Protein AF-A0A645I689-F1 (afdb_monomer)

pLDDT: mean 85.75, std 12.77, range [49.84, 97.81]

Structure (mmCIF, N/CA/C/O backbone):
data_AF-A0A645I689-F1
#
_entry.id   AF-A0A645I689-F1
#
loop_
_atom_site.group_PDB
_atom_site.id
_atom_site.type_symbol
_atom_site.label_atom_id
_atom_site.label_alt_id
_atom_site.label_comp_id
_atom_site.label_asym_id
_atom_site.label_entity_id
_atom_site.label_seq_id
_atom_site.pdbx_PDB_ins_code
_atom_site.Cartn_x
_atom_site.Cartn_y
_atom_site.Cartn_z
_atom_site.occupancy
_atom_site.B_iso_or_equiv
_atom_site.auth_seq_id
_atom_site.auth_comp_id
_atom_site.auth_asym_id
_atom_site.auth_atom_id
_atom_site.pdbx_PDB_model_num
ATOM 1 N N . MET A 1 1 ? -36.957 37.721 12.133 1.00 62.12 1 MET A N 1
ATOM 2 C CA . MET A 1 1 ? -35.832 36.786 11.922 1.00 62.12 1 MET A CA 1
ATOM 3 C C . MET A 1 1 ? -36.444 35.525 11.327 1.00 62.12 1 MET A C 1
ATOM 5 O O . MET A 1 1 ? -37.185 34.869 12.041 1.00 62.12 1 MET A O 1
ATOM 9 N N . ASN A 1 2 ? -36.269 35.279 10.022 1.00 67.38 2 ASN A N 1
ATOM 10 C CA . ASN A 1 2 ? -37.021 34.246 9.276 1.00 67.38 2 ASN A CA 1
ATOM 11 C C . ASN A 1 2 ? -36.212 32.960 9.023 1.00 67.38 2 ASN A C 1
ATOM 13 O O . ASN A 1 2 ? -36.683 32.080 8.313 1.00 67.38 2 ASN A O 1
ATOM 17 N N . ASP A 1 3 ? -34.996 32.871 9.566 1.00 78.50 3 ASP A N 1
ATOM 18 C CA . ASP A 1 3 ? -34.122 31.706 9.434 1.00 78.50 3 ASP A CA 1
ATOM 19 C C . ASP A 1 3 ? -34.173 30.865 10.720 1.00 78.50 3 ASP A C 1
ATOM 21 O O . ASP A 1 3 ? -33.842 31.350 11.810 1.00 78.50 3 ASP A O 1
ATOM 25 N N . ASP A 1 4 ? -34.590 29.607 10.582 1.00 72.31 4 ASP A N 1
ATOM 26 C CA . ASP A 1 4 ? -34.750 28.656 11.685 1.00 72.31 4 ASP A CA 1
ATOM 27 C C . ASP A 1 4 ? -33.428 28.310 12.384 1.00 72.31 4 ASP A C 1
ATOM 29 O O . ASP A 1 4 ? -33.419 28.000 13.579 1.00 72.31 4 ASP A O 1
ATOM 33 N N . ILE A 1 5 ? -32.303 28.371 11.666 1.00 73.69 5 ILE A N 1
ATOM 34 C CA . ILE A 1 5 ? -30.972 28.098 12.215 1.00 73.69 5 ILE A CA 1
ATOM 35 C C . ILE A 1 5 ? -30.560 29.261 13.116 1.00 73.69 5 ILE A C 1
ATOM 37 O O . ILE A 1 5 ? -30.171 29.055 14.268 1.00 73.69 5 ILE A O 1
ATOM 41 N N . ILE A 1 6 ? -30.713 30.495 12.630 1.00 76.50 6 ILE A N 1
ATOM 42 C CA . ILE A 1 6 ? -30.317 31.699 13.374 1.00 76.50 6 ILE A CA 1
ATOM 43 C C . ILE A 1 6 ? -31.210 31.887 14.610 1.00 76.50 6 ILE A C 1
ATOM 45 O O . ILE A 1 6 ? -30.709 32.228 15.682 1.00 76.50 6 ILE A O 1
ATOM 49 N N . LYS A 1 7 ? -32.518 31.596 14.510 1.00 76.12 7 LYS A N 1
ATOM 50 C CA . LYS A 1 7 ? -33.450 31.671 15.650 1.00 76.12 7 LYS A CA 1
ATOM 51 C C . LYS A 1 7 ? -33.066 30.702 16.772 1.00 76.12 7 LYS A C 1
ATOM 53 O O . LYS A 1 7 ? -33.292 31.016 17.929 1.00 76.12 7 LYS A O 1
ATOM 58 N N . ARG A 1 8 ? -32.461 29.551 16.474 1.00 73.38 8 ARG A N 1
ATOM 59 C CA . ARG A 1 8 ? -32.085 28.544 17.487 1.00 73.38 8 ARG A CA 1
ATOM 60 C C . ARG A 1 8 ? -30.686 28.705 18.053 1.00 73.38 8 ARG A C 1
ATOM 62 O O . ARG A 1 8 ? -30.422 28.220 19.147 1.00 73.38 8 ARG A O 1
ATOM 69 N N . ALA A 1 9 ? -29.804 29.382 17.326 1.00 80.44 9 ALA A N 1
ATOM 70 C CA . ALA A 1 9 ? -28.471 29.704 17.817 1.00 80.44 9 ALA A CA 1
ATOM 71 C C . ALA A 1 9 ? -28.489 30.799 18.904 1.00 80.44 9 ALA A C 1
ATOM 73 O O . ALA A 1 9 ? -27.535 30.906 19.671 1.00 80.44 9 ALA A O 1
ATOM 74 N N . MET A 1 10 ? -29.559 31.602 18.996 1.00 79.00 10 MET A N 1
ATOM 75 C CA . MET A 1 10 ? -29.682 32.682 19.982 1.00 79.00 10 MET A CA 1
ATOM 76 C C . MET A 1 10 ? -30.591 32.326 21.165 1.00 79.00 10 MET A C 1
ATOM 78 O O . MET A 1 10 ? -31.766 32.001 20.999 1.00 79.00 10 MET A O 1
ATOM 82 N N . VAL A 1 11 ? -30.051 32.494 22.378 1.00 81.62 11 VAL A N 1
ATOM 83 C CA . VAL A 1 11 ? -30.773 32.344 23.658 1.00 81.62 11 VAL A CA 1
ATOM 84 C C . VAL A 1 11 ? -31.631 33.582 23.976 1.00 81.62 11 VAL A C 1
ATOM 86 O O . VAL A 1 11 ? -32.686 33.469 24.599 1.00 81.62 11 VAL A O 1
ATOM 89 N N . THR A 1 12 ? -31.220 34.766 23.510 1.00 80.88 12 THR A N 1
ATOM 90 C CA . THR A 1 12 ? -31.952 36.035 23.649 1.00 80.88 12 THR A CA 1
ATOM 91 C C . THR A 1 12 ? -31.874 36.839 22.347 1.00 80.88 12 THR A C 1
ATOM 93 O O . THR A 1 12 ? -30.859 36.803 21.653 1.00 80.88 12 THR A O 1
ATOM 96 N N . TYR A 1 13 ? -32.940 37.562 21.992 1.00 79.00 13 TYR A N 1
ATOM 97 C CA . TYR A 1 13 ? -32.958 38.463 20.832 1.00 79.00 13 TYR A CA 1
ATOM 98 C C . TYR A 1 13 ? -33.816 39.698 21.129 1.00 79.00 13 TYR A C 1
ATOM 100 O O . TYR A 1 13 ? -34.958 39.570 21.565 1.00 79.00 13 TYR A O 1
ATOM 108 N N . SER A 1 14 ? -33.261 40.899 20.926 1.00 76.75 14 SER A N 1
ATOM 109 C CA . SER A 1 14 ? -33.932 42.193 21.169 1.00 76.75 14 SER A CA 1
ATOM 110 C C . SER A 1 14 ? -34.624 42.314 22.539 1.00 76.75 14 SER A C 1
ATOM 112 O O . SER A 1 14 ? -35.742 42.810 22.639 1.00 76.75 14 SER A O 1
ATOM 114 N N . GLY A 1 15 ? -33.967 41.838 23.602 1.00 78.00 15 GLY A N 1
ATOM 115 C CA . GLY A 1 15 ? -34.484 41.897 24.977 1.00 78.00 15 GLY A CA 1
ATOM 116 C C . GLY A 1 15 ? -35.516 40.821 25.337 1.00 78.00 15 GLY A C 1
ATOM 117 O O . GLY A 1 15 ? -35.885 40.718 26.503 1.00 78.00 15 GLY A O 1
ATOM 118 N N . ALA A 1 16 ? -35.940 39.985 24.384 1.00 77.25 16 ALA A N 1
ATOM 119 C CA . ALA A 1 16 ? -36.805 38.836 24.636 1.00 77.25 16 ALA A CA 1
ATOM 120 C C . ALA A 1 16 ? -35.981 37.550 24.830 1.00 77.25 16 ALA A C 1
ATOM 122 O O . ALA A 1 16 ? -35.006 37.299 24.113 1.00 77.25 16 ALA A O 1
ATOM 123 N N . VAL A 1 17 ? -36.384 36.723 25.801 1.00 81.69 17 VAL A N 1
ATOM 124 C CA . VAL A 1 17 ? -35.797 35.397 26.047 1.00 81.69 17 VAL A CA 1
ATOM 125 C C . VAL A 1 17 ? -36.425 34.393 25.083 1.00 81.69 17 VAL A C 1
ATOM 127 O O . VAL A 1 17 ? -37.641 34.245 25.044 1.00 81.69 17 VAL A O 1
ATOM 130 N N . ASN A 1 18 ? -35.586 33.709 24.307 1.00 79.50 18 ASN A N 1
ATOM 131 C CA . ASN A 1 18 ? -35.976 32.757 23.261 1.00 79.50 18 ASN A CA 1
ATOM 132 C C . ASN A 1 18 ? -35.679 31.297 23.676 1.00 79.50 18 ASN A C 1
ATOM 134 O O . ASN A 1 18 ? -35.605 30.389 22.850 1.00 79.50 18 ASN A O 1
ATOM 138 N N . TRP A 1 19 ? -35.473 31.081 24.980 1.00 77.75 19 TRP A N 1
ATOM 139 C CA . TRP A 1 19 ? -35.239 29.779 25.594 1.00 77.75 19 TRP A CA 1
ATOM 140 C C . TRP A 1 19 ? -36.479 29.309 26.365 1.00 77.75 19 TRP A C 1
ATOM 142 O O . TRP A 1 19 ? -36.993 30.080 27.179 1.00 77.75 19 TRP A O 1
ATOM 152 N N . PRO A 1 20 ? -36.923 28.049 26.202 1.00 78.06 20 PRO A N 1
ATOM 153 C CA . PRO A 1 20 ? -36.388 27.010 25.315 1.00 78.06 20 PRO A CA 1
ATOM 154 C C . PRO A 1 20 ? -36.764 27.241 23.837 1.00 78.06 20 PRO A C 1
ATOM 156 O O . PRO A 1 20 ? -37.820 27.814 23.566 1.00 78.06 20 PRO A O 1
ATOM 159 N N . PRO A 1 21 ? -35.930 26.796 22.876 1.00 76.50 21 PRO A N 1
ATOM 160 C CA . PRO A 1 21 ? -36.224 26.972 21.460 1.00 76.50 21 PRO A CA 1
ATOM 161 C C . PRO A 1 21 ? -37.524 26.253 21.093 1.00 76.50 21 PRO A C 1
ATOM 163 O O . PRO A 1 21 ? -37.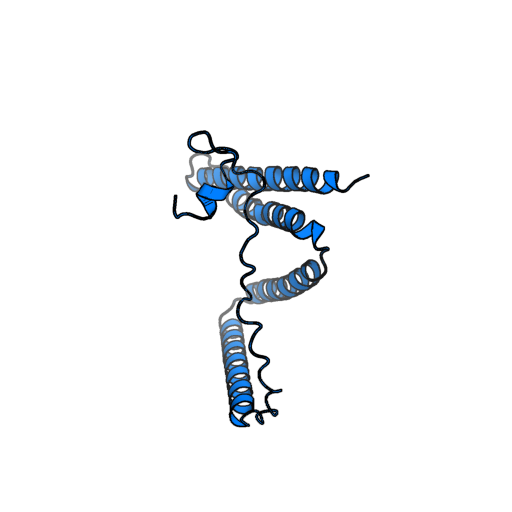773 25.132 21.545 1.00 76.50 21 PRO A O 1
ATOM 166 N N . GLU A 1 22 ? -38.330 26.882 20.236 1.00 75.50 22 GLU A N 1
ATOM 167 C CA . GLU A 1 22 ? -39.544 26.262 19.705 1.00 75.50 22 GLU A CA 1
ATOM 168 C C . GLU A 1 22 ? -39.204 24.897 19.072 1.00 75.50 22 GLU A C 1
ATOM 170 O O . GLU A 1 22 ? -38.271 24.814 18.250 1.00 75.50 22 GLU A O 1
ATOM 175 N N . PRO A 1 23 ? -39.925 23.818 19.449 1.00 71.56 23 PRO A N 1
ATOM 176 C CA . PRO A 1 23 ? -39.692 22.499 18.889 1.00 71.56 23 PRO A CA 1
ATOM 177 C C . PRO A 1 23 ? -39.838 22.565 17.372 1.00 71.56 23 PRO A C 1
ATOM 179 O O . PRO A 1 23 ? -40.696 23.273 16.842 1.00 71.56 23 PRO A O 1
ATOM 182 N N . LEU A 1 24 ? -38.976 21.831 16.666 1.00 69.62 24 LEU A N 1
ATOM 183 C CA . LEU A 1 24 ? -39.137 21.635 15.231 1.00 69.62 24 LEU A CA 1
ATOM 184 C C . LEU A 1 24 ? -40.591 21.233 14.961 1.00 69.62 24 LEU A C 1
ATOM 186 O O . LEU A 1 24 ? -41.064 20.303 15.626 1.00 69.62 24 LEU A O 1
ATOM 190 N N . PRO A 1 25 ? -41.283 21.835 13.972 1.00 67.69 25 PRO A N 1
ATOM 191 C CA . PRO A 1 25 ? -42.326 21.077 13.316 1.00 67.69 25 PRO A CA 1
ATOM 192 C C . PRO A 1 25 ? -41.606 19.820 12.850 1.00 67.69 25 PRO A C 1
ATOM 194 O O . PRO A 1 25 ? -40.699 19.883 12.016 1.00 67.69 25 PRO A O 1
ATOM 197 N N . VAL A 1 26 ? -41.902 18.693 13.497 1.00 63.00 26 VAL A N 1
ATOM 198 C CA . VAL A 1 26 ? -41.462 17.401 13.005 1.00 63.00 26 VAL A CA 1
ATOM 199 C C . VAL A 1 26 ? -41.960 17.388 11.580 1.00 63.00 26 VAL A C 1
ATOM 201 O O . VAL A 1 26 ? -43.163 17.335 11.327 1.00 63.00 26 VAL A O 1
ATOM 204 N N . SER A 1 27 ? -41.023 17.519 10.644 1.00 55.75 27 SER A N 1
ATOM 205 C CA . SER A 1 27 ? -41.237 17.069 9.294 1.00 55.75 27 SER A CA 1
ATOM 206 C C . SER A 1 27 ? -41.594 15.603 9.495 1.00 55.75 27 SER A C 1
ATOM 208 O O . SER A 1 27 ? -40.726 14.731 9.573 1.00 55.75 27 SER A O 1
ATOM 210 N N . VAL A 1 28 ? -42.894 15.326 9.576 1.00 53.38 28 VAL A N 1
ATOM 211 C CA . VAL A 1 28 ? -43.464 14.179 8.909 1.00 53.38 28 VAL A CA 1
ATOM 212 C C . VAL A 1 28 ? -43.053 14.373 7.459 1.00 53.38 28 VAL A C 1
ATOM 214 O O . VAL A 1 28 ? -43.811 14.873 6.638 1.00 53.38 28 VAL A O 1
ATOM 217 N N . SER A 1 29 ? -41.782 14.057 7.175 1.00 49.84 29 SER A N 1
ATOM 218 C CA . SER A 1 29 ? -41.317 13.677 5.859 1.00 49.84 29 SER A CA 1
ATOM 219 C C . SER A 1 29 ? -42.353 12.662 5.486 1.00 49.84 29 SER A C 1
ATOM 221 O O . SER A 1 29 ? -42.427 11.633 6.167 1.00 49.84 29 SER A O 1
ATOM 223 N N . SER A 1 30 ? -43.275 13.112 4.627 1.00 54.09 30 SER A N 1
ATOM 224 C CA . SER A 1 30 ? -44.601 12.547 4.417 1.00 54.09 30 SER A CA 1
ATOM 225 C C . SER A 1 30 ? -44.475 11.065 4.645 1.00 54.09 30 SER A C 1
ATOM 227 O O . SER A 1 30 ? -43.750 10.459 3.853 1.00 54.09 30 SER A O 1
ATOM 229 N N . ALA A 1 31 ? -44.994 10.555 5.777 1.00 56.34 31 ALA A N 1
ATOM 230 C CA . ALA A 1 31 ? -44.790 9.171 6.190 1.00 56.34 31 ALA A CA 1
ATOM 231 C C . ALA A 1 31 ? -44.958 8.353 4.928 1.00 56.34 31 ALA A C 1
ATOM 233 O O . ALA A 1 31 ? -46.059 8.397 4.376 1.00 56.34 31 ALA A O 1
ATOM 234 N N . LYS A 1 32 ? -43.828 7.848 4.396 1.00 55.22 32 LYS A N 1
ATOM 235 C CA . LYS A 1 32 ? -43.667 7.457 2.990 1.00 55.22 32 LYS A CA 1
ATOM 236 C C . LYS A 1 32 ? -44.926 6.709 2.647 1.00 55.22 32 LYS A C 1
ATOM 238 O O . LYS A 1 32 ? -45.088 5.635 3.222 1.00 55.22 32 LYS A O 1
ATOM 243 N N . LYS A 1 33 ? -45.847 7.357 1.906 1.00 52.91 33 LYS A N 1
ATOM 244 C CA . LYS A 1 33 ? -47.241 6.907 1.777 1.00 52.91 33 LYS A CA 1
ATOM 245 C C . LYS A 1 33 ? -47.123 5.431 1.521 1.00 52.91 33 LYS A C 1
ATOM 247 O O . LYS A 1 33 ? -46.510 5.112 0.506 1.00 52.91 33 LYS A O 1
ATOM 252 N N . ALA A 1 34 ? -47.508 4.606 2.502 1.00 57.72 34 ALA A N 1
ATOM 253 C CA . ALA A 1 34 ? -47.178 3.194 2.479 1.00 57.72 34 ALA A CA 1
ATOM 254 C C . ALA A 1 34 ? -47.736 2.703 1.158 1.00 57.72 34 ALA A C 1
ATOM 256 O O . ALA A 1 34 ? -48.954 2.672 0.965 1.00 57.72 34 ALA A O 1
ATOM 257 N N . THR A 1 35 ? -46.840 2.511 0.193 1.00 57.16 35 THR A N 1
ATOM 258 C CA . THR A 1 35 ? -47.197 2.044 -1.123 1.00 57.16 35 THR A CA 1
ATOM 259 C C . THR A 1 35 ? -47.814 0.707 -0.800 1.00 57.16 35 THR A C 1
ATOM 261 O O . THR A 1 35 ? -47.145 -0.137 -0.198 1.00 57.16 35 THR A O 1
ATOM 264 N N . ALA A 1 36 ? -49.122 0.581 -1.057 1.00 65.50 36 ALA A N 1
ATOM 265 C CA . ALA A 1 36 ? -49.827 -0.684 -0.934 1.00 65.50 36 ALA A CA 1
ATOM 266 C C . ALA A 1 36 ? -48.880 -1.761 -1.465 1.00 65.50 36 ALA A C 1
ATOM 268 O O . ALA A 1 36 ? -48.313 -1.500 -2.532 1.00 65.50 36 ALA A O 1
ATOM 269 N N . PRO A 1 37 ? -48.627 -2.854 -0.711 1.00 57.41 37 PRO A N 1
ATOM 270 C CA . PRO A 1 37 ? -47.583 -3.817 -1.033 1.00 57.41 37 PRO A CA 1
ATOM 271 C C . PRO A 1 37 ? -47.650 -4.078 -2.523 1.00 57.41 37 PRO A C 1
ATOM 273 O O . PRO A 1 37 ? -48.675 -4.543 -3.031 1.00 57.41 37 PRO A O 1
ATOM 276 N N . GLU A 1 38 ? -46.619 -3.598 -3.217 1.00 61.84 38 GLU A N 1
ATOM 277 C CA . GLU A 1 38 ? -46.571 -3.612 -4.663 1.00 61.84 38 GLU A CA 1
ATOM 278 C C . GLU A 1 38 ? -46.728 -5.085 -5.019 1.00 61.84 38 GLU A C 1
ATOM 280 O O . GLU A 1 38 ? -45.886 -5.904 -4.639 1.00 61.84 38 GLU A O 1
ATOM 285 N N . LYS A 1 39 ? -47.878 -5.456 -5.611 1.00 60.50 39 LYS A N 1
ATOM 286 C CA . LYS A 1 39 ? -48.089 -6.820 -6.110 1.00 60.50 39 LYS A CA 1
ATOM 287 C C . LYS A 1 39 ? -46.810 -7.174 -6.855 1.00 60.50 39 LYS A C 1
ATOM 289 O O . LYS A 1 39 ? -46.409 -6.333 -7.660 1.00 60.50 39 LYS A O 1
ATOM 294 N N . PRO 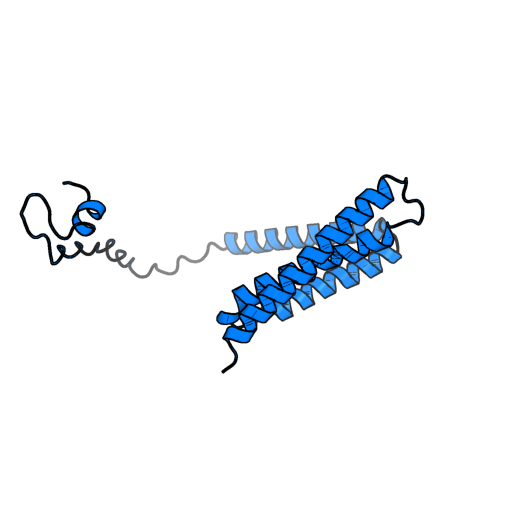A 1 40 ? -46.173 -8.329 -6.591 1.00 58.94 40 PRO A N 1
ATOM 295 C CA . PRO A 1 40 ? -44.889 -8.647 -7.189 1.00 58.94 40 PRO A CA 1
ATOM 296 C C . PRO A 1 40 ? -45.048 -8.509 -8.697 1.00 58.94 40 PRO A C 1
ATOM 298 O O . PRO A 1 40 ? -45.713 -9.319 -9.345 1.00 58.94 40 PRO A O 1
ATOM 301 N N . VAL A 1 41 ? -44.525 -7.407 -9.234 1.00 64.88 41 VAL A N 1
ATOM 302 C CA . VAL A 1 41 ? -44.485 -7.168 -10.664 1.00 64.88 41 VAL A CA 1
ATOM 303 C C . VAL A 1 41 ? -43.565 -8.266 -11.143 1.00 64.88 41 VAL A C 1
ATOM 305 O O . VAL A 1 41 ? -42.383 -8.258 -10.800 1.00 64.88 41 VAL A O 1
ATOM 308 N N . ALA A 1 42 ? -44.129 -9.267 -11.821 1.00 67.12 42 ALA A N 1
ATOM 309 C CA . ALA A 1 42 ? -43.355 -10.358 -12.383 1.00 67.12 42 ALA A CA 1
ATOM 310 C C . ALA A 1 42 ? -42.157 -9.736 -13.107 1.00 67.12 42 ALA A C 1
ATOM 312 O O . ALA A 1 42 ? -42.348 -8.933 -14.026 1.00 67.12 42 ALA A O 1
ATOM 313 N N . GLU A 1 43 ? -40.941 -10.030 -12.633 1.00 63.06 43 GLU A N 1
ATOM 314 C CA . GLU A 1 43 ? -39.733 -9.474 -13.230 1.00 63.06 43 GLU A CA 1
ATOM 315 C C . GLU A 1 43 ? -39.801 -9.738 -14.737 1.00 63.06 43 GLU A C 1
ATOM 317 O O . GLU A 1 43 ? -40.026 -10.886 -15.143 1.00 63.06 43 GLU A O 1
ATOM 322 N N . PRO A 1 44 ? -39.657 -8.714 -15.599 1.00 64.69 44 PRO A N 1
ATOM 323 C CA . PRO A 1 44 ? -39.713 -8.955 -17.027 1.00 64.69 44 PRO A CA 1
ATOM 324 C C . PRO A 1 44 ? -38.602 -9.953 -17.354 1.00 64.69 44 PRO A C 1
ATOM 326 O O . PRO A 1 44 ? -37.429 -9.653 -17.131 1.00 64.69 44 PRO A O 1
ATOM 329 N N . LYS A 1 45 ? -38.955 -11.138 -17.883 1.00 61.22 45 LYS A N 1
ATOM 330 C CA . LYS A 1 45 ? -38.014 -12.225 -18.247 1.00 61.22 45 LYS A CA 1
ATOM 331 C C . LYS A 1 45 ? -36.800 -11.724 -19.051 1.00 61.22 45 LYS A C 1
ATOM 333 O O . LYS A 1 45 ? -35.715 -12.294 -18.979 1.00 61.22 45 LYS A O 1
ATOM 338 N N . ASN A 1 46 ? -36.966 -10.612 -19.767 1.00 67.56 46 ASN A N 1
ATOM 339 C CA . ASN A 1 46 ? -35.931 -9.930 -20.539 1.00 67.56 46 ASN A CA 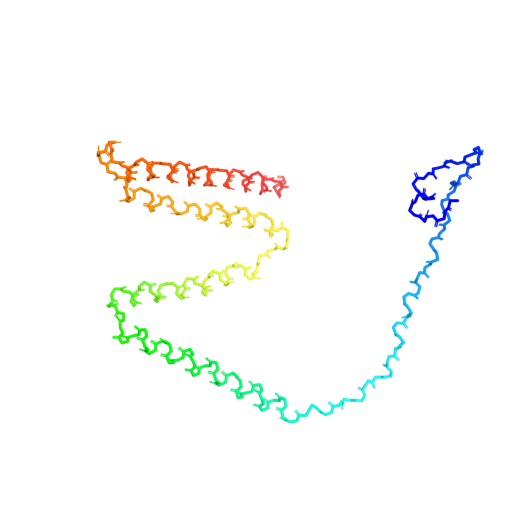1
ATOM 340 C C . ASN A 1 46 ? -34.804 -9.310 -19.674 1.00 67.56 46 ASN A C 1
ATOM 342 O O . ASN A 1 46 ? -33.663 -9.219 -20.111 1.00 67.56 46 ASN A O 1
ATOM 346 N N . LYS A 1 47 ? -35.070 -8.925 -18.418 1.00 70.94 47 LYS A N 1
ATOM 347 C CA . LYS A 1 47 ? -34.068 -8.343 -17.503 1.00 70.94 47 LYS A CA 1
ATOM 348 C C . LYS A 1 47 ? -33.055 -9.390 -17.033 1.00 70.94 47 LYS A C 1
ATOM 350 O O . LYS A 1 47 ? -31.861 -9.101 -16.990 1.00 70.94 47 LYS A O 1
ATOM 355 N N . ALA A 1 48 ? -33.524 -10.608 -16.758 1.00 75.94 48 ALA A N 1
ATOM 356 C CA . ALA A 1 48 ? -32.669 -11.748 -16.440 1.00 75.94 48 ALA A CA 1
ATOM 357 C C . ALA A 1 48 ? -31.818 -12.153 -17.654 1.00 75.94 48 ALA A C 1
ATOM 359 O O . ALA A 1 48 ? -30.600 -12.250 -17.537 1.00 75.94 48 ALA A O 1
ATOM 360 N N . LEU A 1 49 ? -32.431 -12.270 -18.840 1.00 77.75 49 LEU A N 1
ATOM 361 C CA . LEU A 1 49 ? -31.721 -12.610 -20.077 1.00 77.75 49 LEU A CA 1
ATOM 362 C C . LEU A 1 49 ? -30.656 -11.560 -20.441 1.00 77.75 49 LEU A C 1
ATOM 364 O O . LEU A 1 49 ? -29.522 -11.911 -20.749 1.00 77.75 49 LEU A O 1
ATOM 368 N N . ARG A 1 50 ? -30.981 -10.265 -20.328 1.00 82.88 50 ARG A N 1
ATOM 369 C CA . ARG A 1 50 ? -30.043 -9.160 -20.577 1.00 82.88 50 ARG A CA 1
ATOM 370 C C . ARG A 1 50 ? -28.883 -9.149 -19.580 1.00 82.88 50 ARG A C 1
ATOM 372 O O . ARG A 1 50 ? -27.759 -8.882 -19.990 1.00 82.88 50 ARG A O 1
ATOM 379 N N . LYS A 1 51 ? -29.132 -9.480 -18.307 1.00 85.81 51 LYS A N 1
ATOM 380 C CA . LYS A 1 51 ? -28.096 -9.611 -17.267 1.00 85.81 51 LYS A CA 1
ATOM 381 C C . LYS A 1 51 ? -27.175 -10.813 -17.523 1.00 85.81 51 LYS A C 1
ATOM 383 O O . LYS A 1 51 ? -25.960 -10.710 -17.341 1.00 85.81 51 LYS A O 1
ATOM 388 N N . THR A 1 52 ? -27.725 -11.933 -17.992 1.00 84.56 52 THR A N 1
ATOM 389 C CA . THR A 1 52 ? -26.944 -13.113 -18.398 1.00 84.56 52 THR A CA 1
ATOM 390 C C . THR A 1 52 ? -26.115 -12.829 -19.650 1.00 84.56 52 THR A C 1
ATOM 392 O O . THR A 1 52 ? -24.926 -13.119 -19.671 1.00 84.56 52 THR A O 1
ATOM 395 N N . ILE A 1 53 ? -26.690 -12.179 -20.664 1.00 88.00 53 ILE A N 1
ATOM 396 C CA . ILE A 1 53 ? -25.957 -11.794 -21.879 1.00 88.00 53 ILE A CA 1
ATOM 397 C C . ILE A 1 53 ? -24.851 -10.788 -21.545 1.00 88.00 53 ILE A C 1
ATOM 399 O O . ILE A 1 53 ? -23.732 -10.939 -22.020 1.00 88.00 53 ILE A O 1
ATOM 403 N N . SER A 1 54 ? -25.112 -9.795 -20.686 1.00 87.88 54 SER A N 1
ATOM 404 C CA . SER A 1 54 ? -24.087 -8.819 -20.299 1.00 87.88 54 SER A CA 1
ATOM 405 C C . SER A 1 54 ? -22.953 -9.438 -19.485 1.00 87.88 54 SER A C 1
ATOM 407 O O . SER A 1 54 ? -21.803 -9.051 -19.656 1.00 87.88 54 SER A O 1
ATOM 409 N N . SER A 1 55 ? -23.256 -10.396 -18.602 1.00 88.94 55 SER A N 1
ATOM 410 C CA . SER A 1 55 ? -22.221 -11.106 -17.838 1.00 88.94 55 SER A CA 1
ATOM 411 C C . SER A 1 55 ? -21.415 -12.051 -18.727 1.00 88.94 55 SER A C 1
ATOM 413 O O . SER A 1 55 ? -20.193 -12.060 -18.628 1.00 88.94 55 SER A O 1
ATOM 415 N N . ALA A 1 56 ? -22.059 -12.761 -19.657 1.00 91.00 56 ALA A N 1
ATOM 416 C CA . ALA A 1 56 ? -21.372 -13.567 -20.664 1.00 91.00 56 ALA A CA 1
ATOM 417 C C . ALA A 1 56 ? -20.459 -12.714 -21.561 1.00 91.00 56 ALA A C 1
ATOM 419 O O . ALA A 1 56 ? -19.332 -13.114 -21.838 1.00 91.00 56 ALA A O 1
ATOM 420 N N . LEU A 1 57 ? -20.904 -11.514 -21.956 1.00 94.44 57 LEU A N 1
ATOM 421 C CA . LEU A 1 57 ? -20.093 -10.573 -22.730 1.00 94.44 57 LEU A CA 1
ATOM 422 C C . LEU A 1 57 ? -18.858 -10.115 -21.939 1.00 94.44 57 LEU A C 1
ATOM 424 O O . LEU A 1 57 ? -17.752 -10.134 -22.468 1.00 94.44 57 LEU A O 1
ATOM 428 N N . TRP A 1 58 ? -19.025 -9.761 -20.660 1.00 92.38 58 TRP A N 1
ATOM 429 C CA . TRP A 1 58 ? -17.905 -9.397 -19.785 1.00 92.38 58 TRP A CA 1
ATOM 430 C C . TRP A 1 58 ? -16.912 -10.544 -19.593 1.00 92.38 58 TRP A C 1
ATOM 432 O O . TRP A 1 58 ? -15.707 -10.322 -19.676 1.00 92.38 58 TRP A O 1
ATOM 442 N N . LEU A 1 59 ? -17.399 -11.770 -19.393 1.00 92.69 59 LEU A N 1
ATOM 443 C CA . LEU A 1 59 ? -16.547 -12.955 -19.289 1.00 92.69 59 LEU A CA 1
ATOM 444 C C . LEU A 1 59 ? -15.787 -13.225 -20.593 1.00 92.69 59 LEU A C 1
ATOM 446 O O . LEU A 1 59 ? -14.600 -13.535 -20.544 1.00 92.69 59 LEU A O 1
ATOM 450 N N . ALA A 1 60 ? -16.433 -13.055 -21.749 1.00 93.56 60 ALA A N 1
ATOM 451 C CA . ALA A 1 60 ? -15.786 -13.198 -23.050 1.00 93.56 60 ALA A CA 1
ATOM 452 C C . ALA A 1 60 ? -14.697 -12.136 -23.272 1.00 93.56 60 ALA A C 1
ATOM 454 O O . ALA A 1 60 ? -13.611 -12.469 -23.740 1.00 93.56 60 ALA A O 1
ATOM 455 N N . ILE A 1 61 ? -14.947 -10.879 -22.885 1.00 94.69 61 ILE A N 1
ATOM 456 C CA . ILE A 1 61 ? -13.958 -9.791 -22.962 1.00 94.69 61 ILE A CA 1
ATOM 457 C C . ILE A 1 61 ? -12.754 -10.090 -22.064 1.00 94.69 61 ILE A C 1
ATOM 459 O O . ILE A 1 61 ? -11.614 -9.975 -22.509 1.00 94.69 61 ILE A O 1
ATOM 463 N N . ILE A 1 62 ? -12.994 -10.505 -20.818 1.00 92.38 62 ILE A N 1
ATOM 464 C CA . ILE A 1 62 ? -11.924 -10.867 -19.880 1.00 92.38 62 ILE A CA 1
ATOM 465 C C . ILE A 1 62 ? -11.128 -12.060 -20.420 1.00 92.38 62 ILE A C 1
ATOM 467 O O . ILE A 1 62 ? -9.901 -12.020 -20.422 1.00 92.38 62 ILE A O 1
ATOM 471 N N . GLY A 1 63 ? -11.804 -13.093 -20.928 1.00 91.12 63 GLY A N 1
ATOM 472 C CA . GLY A 1 63 ? -11.158 -14.256 -21.535 1.00 91.12 63 GLY A CA 1
ATOM 473 C C . GLY A 1 63 ? -10.296 -13.890 -22.746 1.00 91.12 63 GLY A C 1
ATOM 474 O O . GLY A 1 63 ? -9.154 -14.332 -22.836 1.00 91.12 63 GLY A O 1
ATOM 475 N N . ALA A 1 64 ? -10.799 -13.031 -23.637 1.00 93.12 64 ALA A N 1
ATOM 476 C CA . ALA A 1 64 ? -10.048 -12.541 -24.790 1.00 93.12 64 ALA A CA 1
ATOM 477 C C . ALA A 1 64 ? -8.829 -11.702 -24.374 1.00 93.12 64 ALA A C 1
ATOM 479 O O . ALA A 1 64 ? -7.747 -11.878 -24.931 1.00 93.12 64 ALA A O 1
ATOM 480 N N . LEU A 1 65 ? -8.973 -10.835 -23.364 1.00 90.75 65 LEU A N 1
ATOM 481 C CA . LEU A 1 65 ? -7.861 -10.059 -22.809 1.00 90.75 65 LEU A CA 1
ATOM 482 C C . LEU A 1 65 ? -6.793 -10.958 -22.188 1.00 90.75 65 LEU A C 1
ATOM 484 O O . LEU A 1 65 ? -5.615 -10.759 -22.459 1.00 90.75 65 LEU A O 1
ATOM 488 N N . LEU A 1 66 ? -7.184 -11.961 -21.399 1.00 89.00 66 LEU A N 1
ATOM 489 C CA . LEU A 1 66 ? -6.246 -12.915 -20.801 1.00 89.00 66 LEU A CA 1
ATOM 490 C C . LEU A 1 66 ? -5.537 -13.761 -21.863 1.00 89.00 66 LEU A C 1
ATOM 492 O O . LEU A 1 66 ? -4.344 -14.026 -21.734 1.00 89.00 66 LEU A O 1
ATOM 496 N N . TYR A 1 67 ? -6.244 -14.149 -22.925 1.00 88.88 67 TYR A N 1
ATOM 497 C CA . TYR A 1 67 ? -5.660 -14.881 -24.045 1.00 88.88 67 TYR A CA 1
ATOM 498 C C . TYR A 1 67 ? -4.632 -14.036 -24.808 1.00 88.88 67 TYR A C 1
ATOM 500 O O . TYR A 1 67 ? -3.509 -14.485 -25.028 1.00 88.88 67 TYR A O 1
ATOM 508 N N . LEU A 1 68 ? -4.977 -12.787 -25.144 1.00 89.69 68 LEU A N 1
ATOM 509 C CA . LEU A 1 68 ? -4.046 -11.849 -25.775 1.00 89.69 68 LEU A CA 1
ATOM 510 C C . LEU A 1 68 ? -2.838 -11.576 -24.876 1.00 89.69 68 LEU A C 1
ATOM 512 O O . LEU A 1 68 ? -1.703 -11.608 -25.344 1.00 89.69 68 LEU A O 1
ATOM 516 N N . LEU A 1 69 ? -3.062 -11.368 -23.579 1.00 87.44 69 LEU A N 1
ATOM 517 C CA . LEU A 1 69 ? -1.986 -11.188 -22.612 1.00 87.44 69 LEU A CA 1
ATOM 518 C C . LEU A 1 69 ? -1.046 -12.402 -22.613 1.00 87.44 69 LEU A C 1
ATOM 520 O O . LEU A 1 69 ? 0.160 -12.224 -22.696 1.00 87.44 69 LEU A O 1
ATOM 524 N N . GLY A 1 70 ? -1.582 -13.625 -22.608 1.00 86.81 70 GLY A N 1
ATOM 525 C CA . GLY A 1 70 ? -0.784 -14.852 -22.658 1.00 86.81 70 GLY A CA 1
ATOM 526 C C . GLY A 1 70 ? -0.007 -15.048 -23.964 1.00 86.81 70 GLY A C 1
ATOM 527 O O . GLY A 1 70 ? 1.063 -15.647 -23.945 1.00 86.81 70 GLY A O 1
ATOM 528 N N . MET A 1 71 ? -0.508 -14.530 -25.089 1.00 89.38 71 MET A N 1
ATOM 529 C CA . MET A 1 71 ? 0.197 -14.597 -26.373 1.00 89.38 71 MET A CA 1
ATOM 530 C C . MET A 1 71 ? 1.389 -13.641 -26.465 1.00 89.38 71 MET A C 1
ATOM 532 O O . MET A 1 71 ? 2.390 -13.979 -27.094 1.00 89.38 71 MET A O 1
ATOM 536 N N . TYR A 1 72 ? 1.270 -12.441 -25.893 1.00 89.31 72 TYR A N 1
ATOM 537 C CA . TYR A 1 72 ? 2.266 -11.376 -26.058 1.00 89.31 72 TYR A CA 1
ATOM 538 C C . TYR A 1 72 ? 3.169 -11.177 -24.835 1.00 89.31 72 TYR A C 1
ATOM 540 O O . TYR A 1 72 ? 4.219 -10.544 -24.953 1.00 89.31 72 TYR A O 1
ATOM 548 N N . ALA A 1 73 ? 2.790 -11.680 -23.660 1.00 87.50 73 ALA A N 1
ATOM 549 C CA . ALA A 1 73 ? 3.550 -11.449 -22.442 1.00 87.50 73 ALA A CA 1
ATOM 550 C C . ALA A 1 73 ? 4.779 -12.371 -22.313 1.00 87.50 73 ALA A C 1
ATOM 552 O O . ALA A 1 73 ? 4.694 -13.572 -22.579 1.00 87.50 73 ALA A O 1
ATOM 553 N N . PRO A 1 74 ? 5.916 -11.852 -21.810 1.00 90.12 74 PRO A N 1
ATOM 554 C CA . PRO A 1 74 ? 7.066 -12.676 -21.454 1.00 90.12 74 PRO A CA 1
ATOM 555 C C . PRO A 1 74 ? 6.728 -13.735 -20.382 1.00 90.12 74 PRO A C 1
ATOM 557 O O . PRO A 1 74 ? 5.927 -13.460 -19.486 1.00 90.12 74 PRO A O 1
ATOM 560 N N . PRO A 1 75 ? 7.402 -14.902 -20.354 1.00 86.31 75 PRO A N 1
ATOM 561 C CA . PRO A 1 75 ? 7.139 -15.943 -19.351 1.00 86.31 75 PRO A CA 1
ATOM 562 C C . PRO A 1 75 ? 7.283 -15.467 -17.895 1.00 86.31 75 PRO A C 1
ATOM 564 O O . PRO A 1 75 ? 6.498 -15.848 -17.029 1.00 86.31 75 PRO A O 1
ATOM 567 N N . VAL A 1 76 ? 8.247 -14.580 -17.622 1.00 91.31 76 VAL A N 1
ATOM 568 C CA . VAL A 1 76 ? 8.469 -14.003 -16.280 1.00 91.31 76 VAL A CA 1
ATOM 569 C C . VAL A 1 76 ? 7.295 -13.118 -15.849 1.00 91.31 76 VAL A C 1
ATOM 571 O O . VAL A 1 76 ? 6.895 -13.130 -14.684 1.00 91.31 76 VAL A O 1
ATOM 574 N N . PHE A 1 77 ? 6.685 -12.398 -16.795 1.00 90.38 77 PHE A N 1
ATOM 575 C CA . PHE A 1 77 ? 5.504 -11.585 -16.521 1.00 90.38 77 PHE A CA 1
ATOM 576 C C . PHE A 1 77 ? 4.329 -12.454 -16.061 1.00 90.38 77 PHE A C 1
ATOM 578 O O . PHE A 1 77 ? 3.645 -12.076 -15.116 1.00 90.38 77 PHE A O 1
ATOM 585 N N . MET A 1 78 ? 4.128 -13.637 -16.654 1.00 87.94 78 MET A N 1
ATOM 586 C CA . MET A 1 78 ? 3.048 -14.548 -16.248 1.00 87.94 78 MET A CA 1
ATOM 587 C C . MET A 1 78 ? 3.183 -15.000 -14.788 1.00 87.94 78 MET A C 1
ATOM 589 O O . MET A 1 78 ? 2.179 -15.095 -14.077 1.00 87.94 78 MET A O 1
ATOM 593 N N . GLY A 1 79 ? 4.416 -15.208 -14.314 1.00 90.75 79 GLY A N 1
ATOM 594 C CA . GLY A 1 79 ? 4.698 -15.475 -12.902 1.00 90.75 79 GLY A CA 1
ATOM 595 C C . GLY A 1 79 ? 4.266 -14.316 -11.999 1.00 90.75 79 GLY A C 1
ATOM 596 O O . GLY A 1 79 ? 3.467 -14.510 -11.082 1.00 90.75 79 GLY A O 1
ATOM 597 N N . HIS A 1 80 ? 4.722 -13.093 -12.293 1.00 93.00 80 HIS A N 1
ATOM 598 C CA . HIS A 1 80 ? 4.343 -11.898 -11.527 1.00 93.00 80 HIS A CA 1
ATOM 599 C C . HIS A 1 80 ? 2.841 -11.604 -11.583 1.00 93.00 80 HIS A C 1
ATOM 601 O O . HIS A 1 80 ? 2.249 -11.247 -10.568 1.00 93.00 80 HIS A O 1
ATOM 607 N N . PHE A 1 81 ? 2.210 -11.795 -12.741 1.00 92.00 81 PHE A N 1
ATOM 608 C CA . PHE A 1 81 ? 0.779 -11.592 -12.930 1.00 92.00 81 PHE A CA 1
ATOM 609 C C . PHE A 1 81 ? -0.048 -12.577 -12.099 1.00 92.00 81 PHE A C 1
ATOM 611 O O . PHE A 1 81 ? -1.014 -12.183 -11.449 1.00 92.00 81 PHE A O 1
ATOM 618 N N . THR A 1 82 ? 0.367 -13.843 -12.045 1.00 91.81 82 THR A N 1
ATOM 619 C CA . THR A 1 82 ? -0.286 -14.852 -11.200 1.00 91.81 82 THR A CA 1
ATOM 620 C C . THR A 1 82 ? -0.192 -14.472 -9.723 1.00 91.81 82 THR A C 1
ATOM 622 O O . THR A 1 82 ? -1.203 -14.479 -9.020 1.00 91.81 82 THR A O 1
ATOM 625 N N . VAL A 1 83 ? 0.999 -14.072 -9.255 1.00 95.88 83 VAL A N 1
ATOM 626 C CA . VAL A 1 83 ? 1.196 -13.597 -7.875 1.00 95.88 83 VAL A CA 1
ATOM 627 C C . VAL A 1 83 ? 0.343 -12.359 -7.594 1.00 95.88 83 VAL A C 1
ATOM 629 O O . VAL A 1 83 ? -0.288 -12.290 -6.544 1.00 95.88 83 VAL A O 1
ATOM 632 N N . PHE A 1 84 ? 0.265 -11.416 -8.535 1.00 95.38 84 PHE A N 1
ATOM 633 C CA . PHE A 1 84 ? -0.572 -10.223 -8.421 1.00 95.38 84 PHE A CA 1
ATOM 634 C C . PHE A 1 84 ? -2.056 -10.574 -8.247 1.00 95.38 84 PHE A C 1
ATOM 636 O O . PHE A 1 84 ? -2.687 -10.106 -7.301 1.00 95.38 84 PHE A O 1
ATOM 643 N N . VAL A 1 85 ? -2.609 -11.439 -9.103 1.00 95.00 85 VAL A N 1
ATOM 644 C CA . VAL A 1 85 ? -4.017 -11.858 -9.022 1.00 95.00 85 VAL A CA 1
ATOM 645 C C . VAL A 1 85 ? -4.304 -12.557 -7.691 1.00 95.00 85 VAL A C 1
ATOM 647 O O . VAL A 1 85 ? -5.273 -12.213 -7.013 1.00 95.00 85 VAL A O 1
ATOM 650 N N . LEU A 1 86 ? -3.446 -13.492 -7.271 1.00 97.31 86 LEU A N 1
ATOM 651 C CA . LEU A 1 86 ? -3.597 -14.178 -5.985 1.00 97.31 86 LEU A CA 1
ATOM 652 C C . LEU A 1 86 ? -3.486 -13.209 -4.800 1.00 97.31 86 LEU A C 1
ATOM 654 O O . LEU A 1 86 ? -4.270 -13.310 -3.857 1.00 97.31 86 LEU A O 1
ATOM 658 N N . ALA A 1 87 ? -2.579 -12.232 -4.858 1.00 97.06 87 ALA A N 1
ATOM 659 C CA . ALA A 1 87 ? -2.440 -11.205 -3.830 1.00 97.06 87 ALA A CA 1
ATOM 660 C C . ALA A 1 87 ? -3.693 -10.321 -3.710 1.00 97.06 87 ALA A C 1
ATOM 662 O O . ALA A 1 87 ? -4.067 -9.966 -2.594 1.00 97.06 87 ALA A O 1
ATOM 663 N N . VAL A 1 88 ? -4.387 -10.015 -4.816 1.00 96.75 88 VAL A N 1
ATOM 664 C CA . VAL A 1 88 ? -5.674 -9.292 -4.785 1.00 96.75 88 VAL A CA 1
ATOM 665 C C . VAL A 1 88 ? -6.742 -10.102 -4.045 1.00 96.75 88 VAL A C 1
ATOM 667 O O . VAL A 1 88 ? -7.425 -9.554 -3.178 1.00 96.75 88 VAL A O 1
ATOM 670 N N . PHE A 1 89 ? -6.859 -11.405 -4.324 1.00 96.69 89 PHE A N 1
ATOM 671 C CA . PHE A 1 89 ? -7.788 -12.281 -3.597 1.00 96.69 89 PHE A CA 1
ATOM 672 C C . PHE A 1 89 ? -7.464 -12.349 -2.101 1.00 96.69 89 PHE A C 1
ATOM 674 O O . PHE A 1 89 ? -8.364 -12.219 -1.271 1.00 96.69 89 PHE A O 1
ATOM 681 N N . VAL A 1 90 ? -6.185 -12.501 -1.747 1.00 96.62 90 VAL A N 1
ATOM 682 C CA . VAL A 1 90 ? -5.740 -12.505 -0.346 1.00 96.62 90 VAL A CA 1
ATOM 683 C C . VAL A 1 90 ? -6.055 -11.169 0.328 1.00 96.62 90 VAL A C 1
ATOM 685 O O . VAL A 1 90 ? -6.634 -11.156 1.412 1.00 96.62 90 VAL A O 1
ATOM 688 N N . GLY A 1 91 ? -5.738 -10.042 -0.314 1.00 95.19 91 GLY A N 1
ATOM 689 C CA . GLY A 1 91 ? -6.015 -8.707 0.218 1.00 95.19 91 GLY A CA 1
ATOM 690 C C . GLY A 1 91 ? -7.504 -8.475 0.474 1.00 95.19 91 GLY A C 1
ATOM 691 O O . GLY A 1 91 ? -7.879 -7.970 1.534 1.00 95.19 91 GLY A O 1
ATOM 692 N N . TRP A 1 92 ? -8.361 -8.916 -0.450 1.00 95.38 92 TRP A N 1
ATOM 693 C CA . TRP A 1 92 ? -9.810 -8.872 -0.271 1.00 95.38 92 TRP A CA 1
ATOM 694 C C . TRP A 1 92 ? -10.260 -9.685 0.950 1.00 95.38 92 TRP A C 1
ATOM 696 O O . TRP A 1 92 ? -10.970 -9.157 1.808 1.00 95.38 92 TRP A O 1
ATOM 706 N N . GLN A 1 93 ? -9.795 -10.931 1.075 1.00 95.31 93 GLN A N 1
ATOM 707 C CA . GLN A 1 93 ? -10.162 -11.819 2.180 1.00 95.31 93 GLN A CA 1
ATOM 708 C C . GLN A 1 93 ? -9.728 -11.268 3.548 1.00 95.31 93 GLN A C 1
ATOM 710 O O . GLN A 1 93 ? -10.460 -11.397 4.530 1.00 95.31 93 GLN A O 1
ATOM 715 N N . VAL A 1 94 ? -8.551 -10.639 3.614 1.00 93.81 94 VAL A N 1
ATOM 716 C CA . VAL A 1 94 ? -7.993 -10.070 4.850 1.00 93.81 94 VAL A CA 1
ATOM 717 C C . VAL A 1 94 ? -8.776 -8.836 5.311 1.00 93.81 94 VAL A C 1
ATOM 719 O O . VAL A 1 94 ? -8.973 -8.650 6.511 1.00 93.81 94 VAL A O 1
ATOM 722 N N . ILE A 1 95 ? -9.256 -8.003 4.383 1.00 94.50 95 ILE A N 1
ATOM 723 C CA . ILE A 1 95 ? -9.969 -6.756 4.708 1.00 94.50 95 ILE A CA 1
ATOM 724 C C . ILE A 1 95 ? -11.480 -6.983 4.919 1.00 94.50 95 ILE A C 1
ATOM 726 O O . ILE A 1 95 ? -12.139 -6.180 5.573 1.00 94.50 95 ILE A O 1
ATOM 730 N N . TRP A 1 96 ? -12.063 -8.077 4.422 1.00 93.56 96 TRP A N 1
ATOM 731 C CA . TRP A 1 96 ? -13.517 -8.287 4.489 1.00 93.56 96 TRP A CA 1
ATOM 732 C C . TRP A 1 96 ? -14.087 -8.365 5.917 1.00 93.56 96 TRP A C 1
ATOM 734 O O . TRP A 1 96 ? -15.229 -7.977 6.143 1.00 93.56 96 TRP A O 1
ATOM 744 N N . ASN A 1 97 ? -13.301 -8.841 6.887 1.00 89.44 97 ASN A N 1
ATOM 745 C CA . ASN A 1 97 ? -13.770 -9.125 8.249 1.00 89.44 97 ASN A CA 1
ATOM 746 C C . ASN A 1 97 ? -13.120 -8.238 9.326 1.00 89.44 97 ASN A C 1
ATOM 748 O O . ASN A 1 97 ? -12.972 -8.668 10.471 1.00 89.44 97 ASN A O 1
ATOM 752 N N . VAL A 1 98 ? -12.702 -7.012 8.992 1.00 93.00 98 VAL A N 1
ATOM 753 C CA . VAL A 1 98 ? -12.139 -6.103 10.006 1.00 93.00 98 VAL A CA 1
ATOM 754 C C . VAL A 1 98 ? -13.260 -5.502 10.858 1.00 93.00 98 VAL A C 1
ATOM 756 O O . VAL A 1 98 ? -14.277 -5.050 10.336 1.00 93.00 98 VAL A O 1
ATOM 759 N N . THR A 1 99 ? -13.080 -5.462 12.179 1.00 92.56 99 THR A N 1
ATOM 760 C CA . THR A 1 99 ? -14.026 -4.815 13.101 1.00 92.56 99 THR A CA 1
ATOM 761 C C . THR A 1 99 ? -14.235 -3.347 12.726 1.00 92.56 99 THR A C 1
ATOM 763 O O . THR A 1 99 ? -13.265 -2.634 12.484 1.00 92.56 99 THR A O 1
ATOM 766 N N . HIS A 1 100 ? -15.477 -2.855 12.779 1.00 92.44 100 HIS A N 1
ATOM 767 C CA . HIS A 1 100 ? -15.820 -1.481 12.380 1.00 92.44 100 HIS A CA 1
ATOM 768 C C . HIS A 1 100 ? -14.978 -0.396 13.075 1.00 92.44 100 HIS A C 1
ATOM 770 O O . HIS A 1 100 ? -14.578 0.584 12.450 1.00 92.44 100 HIS A O 1
ATOM 776 N N . ALA A 1 101 ? -14.649 -0.598 14.355 1.00 91.25 101 ALA A N 1
ATOM 777 C CA . ALA A 1 101 ? -13.798 0.310 15.128 1.00 91.25 101 ALA A CA 1
ATOM 778 C C . ALA A 1 101 ? -12.361 0.435 14.576 1.00 91.25 101 ALA A C 1
ATOM 780 O O . ALA A 1 101 ? -11.663 1.400 14.878 1.00 91.25 101 ALA A O 1
ATOM 781 N N . LEU A 1 102 ? -11.919 -0.528 13.764 1.00 94.31 102 LEU A N 1
ATOM 782 C CA . LEU A 1 102 ? -10.574 -0.601 13.208 1.00 94.31 102 LEU A CA 1
ATOM 783 C C . LEU A 1 102 ? -10.476 -0.078 11.772 1.00 94.31 102 LEU A C 1
ATOM 785 O O . LEU A 1 102 ? -9.369 -0.056 11.251 1.00 94.31 102 LEU A O 1
ATOM 789 N N . HIS A 1 103 ? -11.551 0.396 11.129 1.00 94.94 103 HIS A N 1
ATOM 790 C CA . HIS A 1 103 ? -11.445 0.925 9.758 1.00 94.94 103 HIS A CA 1
ATOM 791 C C . HIS A 1 103 ? -10.507 2.136 9.650 1.00 94.94 103 HIS A C 1
ATOM 793 O O . HIS A 1 103 ? -9.728 2.221 8.702 1.00 94.94 103 HIS A O 1
ATOM 799 N N . THR A 1 104 ? -10.521 3.044 10.628 1.00 94.69 104 THR A N 1
ATOM 800 C CA . THR A 1 104 ? -9.610 4.203 10.636 1.00 94.69 104 THR A CA 1
ATOM 801 C C . THR A 1 104 ? -8.153 3.790 10.902 1.00 94.69 104 THR A C 1
ATOM 803 O O . THR A 1 104 ? -7.282 4.181 10.123 1.00 94.69 104 THR A O 1
ATOM 806 N N . PRO A 1 105 ? -7.852 2.942 11.911 1.00 94.38 105 PRO A N 1
ATOM 807 C CA . PRO A 1 105 ? -6.528 2.3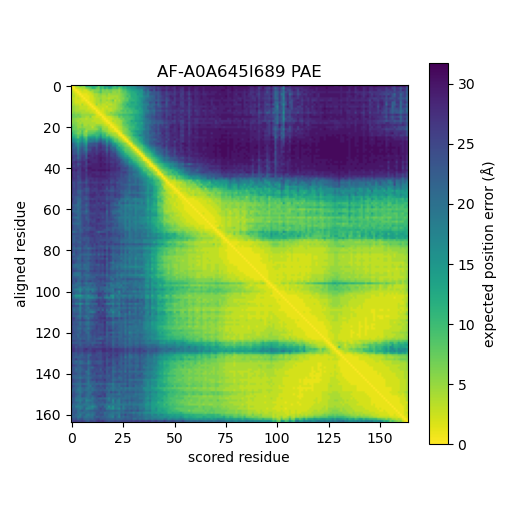28 12.035 1.00 94.38 105 PRO A CA 1
ATOM 808 C C . PRO A 1 105 ? -6.084 1.559 10.783 1.00 94.38 105 PRO A C 1
ATOM 810 O O . PRO A 1 105 ? -4.932 1.671 10.377 1.00 94.38 105 PRO A O 1
ATOM 813 N N . LEU A 1 106 ? -6.988 0.818 10.138 1.00 95.31 106 LEU A N 1
ATOM 814 C CA . LEU A 1 106 ? -6.711 0.064 8.916 1.00 95.31 106 LEU A CA 1
ATOM 815 C C . LEU A 1 106 ? -6.324 0.998 7.768 1.00 95.31 106 LEU A C 1
ATOM 817 O O . LEU A 1 106 ? -5.333 0.740 7.093 1.00 95.31 106 LEU A O 1
ATOM 821 N N . MET A 1 107 ? -7.043 2.109 7.587 1.00 95.44 107 MET A N 1
ATOM 822 C CA . MET A 1 107 ? -6.682 3.139 6.610 1.00 95.44 107 MET A CA 1
ATOM 823 C C . MET A 1 107 ? -5.253 3.645 6.858 1.00 95.44 107 MET A C 1
ATOM 825 O O . MET A 1 107 ? -4.442 3.688 5.931 1.00 95.44 107 MET A O 1
ATOM 829 N N . SER A 1 108 ? -4.908 3.944 8.114 1.00 95.31 108 SER A N 1
ATOM 830 C CA . SER A 1 108 ? -3.556 4.379 8.489 1.00 95.31 108 SER A CA 1
ATOM 831 C C . SER A 1 108 ? -2.485 3.313 8.195 1.00 95.31 108 SER A C 1
ATOM 833 O O . SER A 1 108 ? -1.428 3.640 7.654 1.00 95.31 108 SER A O 1
ATOM 835 N N . VAL A 1 109 ? -2.763 2.033 8.472 1.00 95.69 109 VAL A N 1
ATOM 836 C CA . VAL A 1 109 ? -1.858 0.915 8.139 1.00 95.69 109 VAL A CA 1
ATOM 837 C C . VAL A 1 109 ? -1.661 0.795 6.635 1.00 95.69 109 VAL A C 1
ATOM 839 O O . VAL A 1 109 ? -0.530 0.658 6.179 1.00 95.69 109 VAL A O 1
ATOM 842 N N . THR A 1 110 ? -2.738 0.855 5.849 1.00 96.31 110 THR A N 1
ATOM 843 C CA . THR A 1 110 ? -2.636 0.741 4.387 1.00 96.31 110 THR A CA 1
ATOM 844 C C . THR A 1 110 ? -1.826 1.885 3.784 1.00 96.31 110 THR A C 1
ATOM 846 O O . THR A 1 110 ? -1.064 1.653 2.848 1.00 96.31 110 THR A O 1
ATOM 849 N N . ASN A 1 111 ? -1.892 3.083 4.376 1.00 95.44 111 ASN A N 1
ATOM 850 C CA . ASN A 1 111 ? -0.999 4.175 4.015 1.00 95.44 111 ASN A CA 1
ATOM 851 C C . ASN A 1 111 ? 0.462 3.812 4.324 1.00 95.44 111 ASN A C 1
ATOM 853 O O . ASN A 1 111 ? 1.284 3.877 3.423 1.00 95.44 111 ASN A O 1
ATOM 857 N N . ALA A 1 112 ? 0.774 3.325 5.529 1.00 96.00 112 ALA A N 1
ATOM 858 C CA . ALA A 1 112 ? 2.138 2.917 5.891 1.00 96.00 112 ALA A CA 1
ATOM 859 C C . ALA A 1 112 ? 2.709 1.815 4.972 1.00 96.00 112 ALA A C 1
ATOM 861 O O . ALA A 1 112 ? 3.872 1.869 4.577 1.00 96.00 112 ALA A O 1
ATOM 862 N N . ILE A 1 113 ? 1.883 0.826 4.605 1.00 96.50 113 ILE A N 1
ATOM 863 C CA . ILE A 1 113 ? 2.259 -0.269 3.694 1.00 96.50 113 ILE A CA 1
ATOM 864 C C . ILE A 1 113 ? 2.515 0.253 2.276 1.00 96.50 113 ILE A C 1
ATOM 866 O O . ILE A 1 113 ? 3.413 -0.245 1.597 1.00 96.50 113 ILE A O 1
ATOM 870 N N . SER A 1 114 ? 1.783 1.279 1.826 1.00 95.94 114 SER A N 1
ATOM 871 C CA . SER A 1 114 ? 2.017 1.896 0.511 1.00 95.94 114 SER A CA 1
ATOM 872 C C . SER A 1 114 ? 3.430 2.479 0.361 1.00 95.94 114 SER A C 1
ATOM 874 O O . SER A 1 114 ? 3.938 2.584 -0.755 1.00 95.94 114 SER A O 1
ATOM 876 N N . GLY A 1 115 ? 4.119 2.739 1.479 1.00 95.81 115 GLY A N 1
ATOM 877 C CA . GLY A 1 115 ? 5.534 3.095 1.533 1.00 95.81 115 GLY A CA 1
ATOM 878 C C . GLY A 1 115 ? 6.500 2.057 0.939 1.00 95.81 115 GLY A C 1
ATOM 879 O O . GLY A 1 115 ? 7.675 2.372 0.763 1.00 95.81 115 GLY A O 1
ATOM 880 N N . ILE A 1 116 ? 6.031 0.861 0.550 1.00 96.69 116 ILE A N 1
ATOM 881 C CA . ILE A 1 116 ? 6.806 -0.165 -0.177 1.00 96.69 116 ILE A CA 1
ATOM 882 C C . ILE A 1 116 ? 7.502 0.366 -1.442 1.00 96.69 116 ILE A C 1
ATOM 884 O O . ILE A 1 116 ? 8.513 -0.189 -1.871 1.00 96.69 116 ILE A O 1
ATOM 888 N N . ILE A 1 117 ? 7.019 1.485 -1.996 1.00 96.38 117 ILE A N 1
ATOM 889 C CA . ILE A 1 117 ? 7.680 2.234 -3.075 1.00 96.38 117 ILE A CA 1
ATOM 890 C C . ILE A 1 117 ? 9.149 2.580 -2.770 1.00 96.38 117 ILE A C 1
ATOM 892 O O . ILE A 1 117 ? 9.920 2.804 -3.701 1.00 96.38 117 ILE A O 1
ATOM 896 N N . ILE A 1 118 ? 9.561 2.560 -1.493 1.00 97.62 118 ILE A N 1
ATOM 897 C CA . ILE A 1 118 ? 10.957 2.714 -1.072 1.00 97.62 118 ILE A CA 1
ATOM 898 C C . ILE A 1 118 ? 11.893 1.721 -1.771 1.00 97.62 118 ILE A C 1
ATOM 900 O O . ILE A 1 118 ? 13.016 2.085 -2.103 1.00 97.62 118 ILE A O 1
ATOM 904 N N . ILE A 1 119 ? 11.428 0.498 -2.064 1.00 97.56 119 ILE A N 1
ATOM 905 C CA . ILE A 1 119 ? 12.223 -0.511 -2.778 1.00 97.56 119 ILE A CA 1
ATOM 906 C C . ILE A 1 119 ? 12.601 0.003 -4.170 1.00 97.56 119 ILE A C 1
ATOM 908 O O . ILE A 1 119 ? 13.745 -0.150 -4.584 1.00 97.56 119 ILE A O 1
ATOM 912 N N . GLY A 1 120 ? 11.672 0.660 -4.870 1.00 95.50 120 GLY A N 1
ATOM 913 C CA . GLY A 1 120 ? 11.945 1.246 -6.182 1.00 95.50 120 GLY A CA 1
ATOM 914 C C . GLY A 1 120 ? 13.003 2.347 -6.114 1.00 95.50 120 GLY A C 1
ATOM 915 O O . GLY A 1 120 ? 13.915 2.363 -6.932 1.00 95.50 120 GLY A O 1
ATOM 916 N N . GLY A 1 121 ? 12.930 3.220 -5.103 1.00 95.38 121 GLY A N 1
ATOM 917 C CA . GLY A 1 121 ? 13.944 4.255 -4.875 1.00 95.38 121 GLY A CA 1
ATOM 918 C C . GLY A 1 121 ? 15.328 3.669 -4.587 1.00 95.38 121 GLY A C 1
ATOM 919 O O . GLY A 1 121 ? 16.310 4.081 -5.196 1.00 95.38 121 GLY A O 1
ATOM 920 N N . LEU A 1 122 ? 15.401 2.653 -3.724 1.00 95.44 122 LEU A N 1
ATOM 921 C CA . LEU A 1 122 ? 16.660 1.991 -3.376 1.00 95.44 122 LEU A CA 1
ATOM 922 C C . LEU A 1 122 ? 17.294 1.257 -4.564 1.00 95.44 122 LEU A C 1
ATOM 924 O O . LEU A 1 122 ? 18.507 1.315 -4.723 1.00 95.44 122 LEU A O 1
ATOM 928 N N . LEU A 1 123 ? 16.492 0.610 -5.416 1.00 95.94 123 LEU A N 1
ATOM 929 C CA . LEU A 1 123 ? 16.984 -0.068 -6.623 1.00 95.94 123 LEU A CA 1
ATOM 930 C C . LEU A 1 123 ? 17.526 0.902 -7.682 1.00 95.94 123 LEU A C 1
ATOM 932 O O . LEU A 1 123 ? 18.327 0.497 -8.521 1.00 95.94 123 LEU A O 1
ATOM 936 N N . GLN A 1 124 ? 17.086 2.161 -7.657 1.00 94.62 124 GLN A N 1
ATOM 937 C CA . GLN A 1 124 ? 17.514 3.191 -8.603 1.00 94.62 124 GLN A CA 1
ATOM 938 C C . GLN A 1 124 ? 18.669 4.058 -8.090 1.00 94.62 124 GLN A C 1
ATOM 940 O O . GLN A 1 124 ? 19.205 4.861 -8.855 1.00 94.62 124 GLN A O 1
ATOM 945 N N . MET A 1 125 ? 19.049 3.909 -6.820 1.00 91.50 125 MET A N 1
ATOM 946 C CA . MET A 1 125 ? 20.181 4.618 -6.234 1.00 91.50 125 MET A CA 1
ATOM 947 C C . MET A 1 125 ? 21.493 4.087 -6.828 1.00 91.50 125 MET A C 1
ATOM 949 O O . MET A 1 125 ? 21.721 2.880 -6.874 1.00 91.50 125 MET A O 1
ATOM 953 N N . THR A 1 126 ? 22.368 4.992 -7.260 1.00 89.00 126 THR A N 1
ATOM 954 C CA . THR A 1 126 ? 23.685 4.660 -7.824 1.00 89.00 126 THR A CA 1
ATOM 955 C C . THR A 1 126 ? 24.785 5.430 -7.104 1.00 89.00 126 THR A C 1
ATOM 957 O O . THR A 1 126 ? 24.529 6.523 -6.599 1.00 89.00 126 THR A O 1
ATOM 960 N N . ASP A 1 127 ? 26.021 4.926 -7.145 1.00 87.94 127 ASP A N 1
AT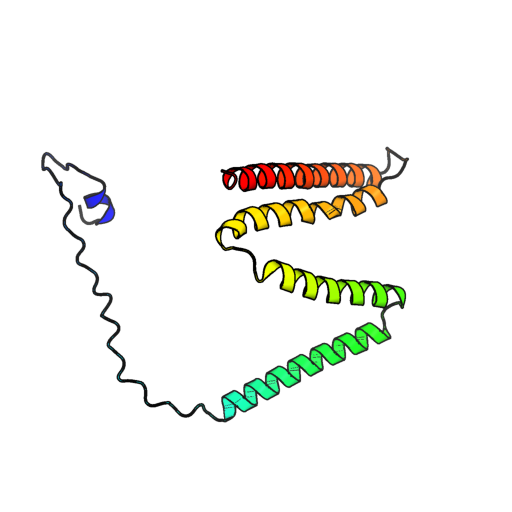OM 961 C CA . ASP A 1 127 ? 27.187 5.569 -6.510 1.00 87.94 127 ASP A CA 1
ATOM 962 C C . ASP A 1 127 ? 27.571 6.924 -7.136 1.00 87.94 127 ASP A C 1
ATOM 964 O O . ASP A 1 127 ? 28.299 7.715 -6.536 1.00 87.94 127 ASP A O 1
ATOM 968 N N . ASP A 1 128 ? 27.061 7.225 -8.332 1.00 90.56 128 ASP A N 1
ATOM 969 C CA . ASP A 1 128 ? 27.207 8.539 -8.953 1.00 90.56 128 ASP A CA 1
ATOM 970 C C . ASP A 1 128 ? 26.229 9.556 -8.343 1.00 90.56 128 ASP A C 1
ATOM 972 O O . ASP A 1 128 ? 25.057 9.643 -8.721 1.00 90.56 128 ASP A O 1
ATOM 976 N N . ILE A 1 129 ? 26.737 10.352 -7.401 1.00 79.06 129 ILE A N 1
ATOM 977 C CA . ILE A 1 129 ? 26.001 11.426 -6.714 1.00 79.06 129 ILE A CA 1
ATOM 978 C C . ILE A 1 129 ? 25.624 12.568 -7.679 1.00 79.06 129 IL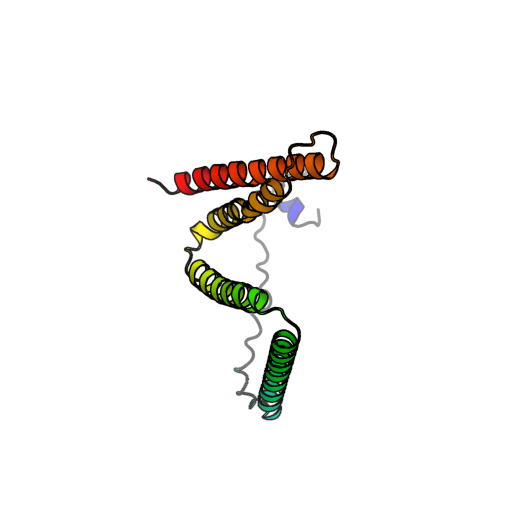E A C 1
ATOM 980 O O . ILE A 1 129 ? 24.661 13.292 -7.430 1.00 79.06 129 ILE A O 1
ATOM 984 N N . GLY A 1 130 ? 26.349 12.735 -8.792 1.00 84.62 130 GLY A N 1
ATOM 985 C CA . GLY A 1 130 ? 26.059 13.755 -9.803 1.00 84.62 130 GLY A CA 1
ATOM 986 C C . GLY A 1 130 ? 24.908 13.380 -10.739 1.00 84.62 130 GLY A C 1
ATOM 987 O O . GLY A 1 130 ? 24.357 14.247 -11.422 1.00 84.62 130 GLY A O 1
ATOM 988 N N . SER A 1 131 ? 24.515 12.105 -10.762 1.00 93.25 131 SER A N 1
ATOM 989 C CA . SER A 1 131 ? 23.429 11.618 -11.604 1.00 93.25 131 SER A CA 1
ATOM 990 C C . SER A 1 131 ? 22.083 12.173 -11.149 1.00 93.25 131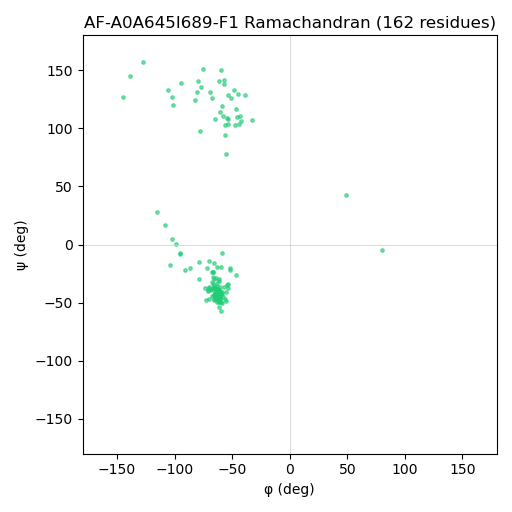 SER A C 1
ATOM 992 O O . SER A 1 131 ? 21.646 11.976 -10.012 1.00 93.25 131 SER A O 1
ATOM 994 N N . THR A 1 132 ? 21.353 12.794 -12.078 1.00 93.88 132 THR A N 1
ATOM 995 C CA . THR A 1 132 ? 19.973 13.248 -11.847 1.00 93.88 132 THR A CA 1
ATOM 996 C C . THR A 1 132 ? 19.071 12.108 -11.367 1.00 93.88 132 THR A C 1
ATOM 998 O O . THR A 1 132 ? 18.200 12.326 -10.528 1.00 93.88 132 THR A O 1
ATOM 1001 N N . VAL A 1 133 ? 19.299 10.883 -11.854 1.00 94.50 133 VAL A N 1
ATOM 1002 C CA . VAL A 1 133 ? 18.536 9.700 -11.434 1.00 94.50 133 VAL A CA 1
ATOM 1003 C C . VAL A 1 133 ? 18.796 9.387 -9.962 1.00 94.50 133 VAL A C 1
ATOM 1005 O O . VAL A 1 133 ? 17.839 9.159 -9.228 1.00 94.50 133 VAL A O 1
ATOM 1008 N N . SER A 1 134 ? 20.055 9.451 -9.516 1.00 93.38 134 SER A N 1
ATOM 1009 C CA . SER A 1 134 ? 20.425 9.196 -8.117 1.00 93.38 134 SER A CA 1
ATOM 1010 C C . SER A 1 134 ? 19.815 10.241 -7.174 1.00 93.38 134 SER A C 1
ATOM 1012 O O . SER A 1 134 ? 19.239 9.897 -6.143 1.00 93.38 134 SER A O 1
ATOM 1014 N N . VAL A 1 135 ? 19.809 11.519 -7.574 1.00 94.38 135 VAL A N 1
ATOM 1015 C CA . VAL A 1 135 ? 19.154 12.593 -6.805 1.00 94.38 135 VAL A CA 1
ATOM 1016 C C . VAL A 1 135 ? 17.644 12.359 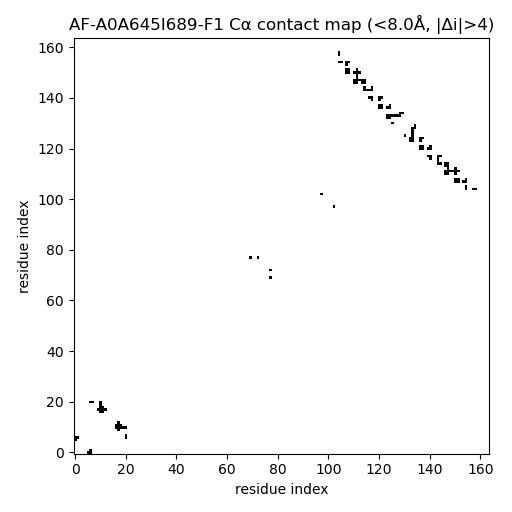-6.681 1.00 94.38 135 VAL A C 1
ATOM 1018 O O . VAL A 1 135 ? 17.083 12.482 -5.590 1.00 94.38 135 VAL A O 1
ATOM 1021 N N . ILE A 1 136 ? 16.968 11.987 -7.773 1.00 95.75 136 ILE A N 1
ATOM 1022 C CA . ILE A 1 136 ? 15.529 11.682 -7.745 1.00 95.75 136 ILE A CA 1
ATOM 1023 C C . ILE A 1 136 ? 15.256 10.442 -6.884 1.00 95.75 136 ILE A C 1
ATOM 1025 O O . ILE A 1 136 ? 14.321 10.450 -6.084 1.00 95.75 136 ILE A O 1
ATOM 1029 N N . ALA A 1 137 ? 16.076 9.398 -7.008 1.00 95.88 137 ALA A N 1
ATOM 1030 C CA . ALA A 1 137 ? 15.977 8.173 -6.221 1.00 95.88 137 ALA A CA 1
ATOM 1031 C C . ALA A 1 137 ? 16.137 8.446 -4.718 1.00 95.88 137 ALA A C 1
ATOM 1033 O O . ALA A 1 137 ? 15.365 7.931 -3.902 1.00 95.88 137 ALA A O 1
ATOM 1034 N N . PHE A 1 138 ? 17.073 9.323 -4.350 1.00 94.88 138 PHE A N 1
ATOM 1035 C CA . PHE A 1 138 ? 17.261 9.781 -2.980 1.00 94.88 138 PHE A CA 1
ATOM 1036 C C . PHE A 1 138 ? 16.016 10.497 -2.443 1.00 94.88 138 PHE A C 1
ATOM 1038 O O . PHE A 1 138 ? 15.509 10.139 -1.379 1.00 94.88 138 PHE A O 1
ATOM 1045 N N . VAL A 1 139 ? 15.469 11.460 -3.194 1.00 95.88 139 VAL A N 1
ATOM 1046 C CA . VAL A 1 139 ? 14.250 12.186 -2.797 1.00 95.88 139 VAL A CA 1
ATOM 1047 C C . VAL A 1 139 ? 13.051 11.239 -2.684 1.00 95.88 139 VAL A C 1
ATOM 1049 O O . VAL A 1 139 ? 12.305 11.310 -1.707 1.00 95.88 139 VAL A O 1
ATOM 1052 N N . ALA A 1 140 ? 12.881 10.316 -3.632 1.00 96.38 140 ALA A N 1
ATOM 1053 C CA . ALA A 1 140 ? 11.823 9.309 -3.591 1.00 96.38 140 ALA A CA 1
ATOM 1054 C C . ALA A 1 140 ? 11.938 8.416 -2.345 1.00 96.38 140 ALA A C 1
ATOM 1056 O O . ALA A 1 140 ? 10.947 8.192 -1.650 1.00 96.38 140 ALA A O 1
ATOM 1057 N N . THR A 1 141 ? 13.153 7.966 -2.020 1.00 97.06 141 THR A N 1
ATOM 1058 C CA . THR A 1 141 ? 13.444 7.156 -0.826 1.00 97.06 141 THR A CA 1
ATOM 1059 C C . THR A 1 141 ? 13.151 7.935 0.456 1.00 97.06 141 THR A C 1
ATOM 1061 O O . THR A 1 141 ? 12.529 7.401 1.375 1.00 97.06 141 THR A O 1
ATOM 1064 N N . LEU A 1 142 ? 13.525 9.217 0.508 1.00 97.19 142 LEU A N 1
ATOM 1065 C CA . LEU A 1 142 ? 13.239 10.101 1.635 1.00 97.19 142 LEU A CA 1
ATOM 1066 C C . LEU A 1 142 ? 11.729 10.265 1.848 1.00 97.19 142 LEU A C 1
ATOM 1068 O O . LEU A 1 142 ? 11.246 10.052 2.959 1.00 97.19 142 LEU A O 1
ATOM 1072 N N . ILE A 1 143 ? 10.964 10.567 0.797 1.00 97.25 143 ILE A N 1
ATOM 1073 C CA . ILE A 1 143 ? 9.502 10.717 0.887 1.00 97.25 143 ILE A CA 1
ATOM 1074 C C . ILE A 1 143 ? 8.843 9.393 1.298 1.00 97.25 143 ILE A C 1
ATOM 1076 O O . ILE A 1 143 ? 7.974 9.379 2.172 1.00 97.25 143 ILE A O 1
ATOM 1080 N N . ALA A 1 144 ? 9.284 8.272 0.723 1.00 97.62 144 ALA A N 1
ATOM 1081 C CA . ALA A 1 144 ? 8.790 6.951 1.093 1.00 97.62 144 ALA A CA 1
ATOM 1082 C C . ALA A 1 144 ? 9.071 6.636 2.572 1.00 97.62 144 ALA A C 1
ATOM 1084 O O . ALA A 1 144 ? 8.188 6.147 3.275 1.00 97.62 144 ALA A O 1
ATOM 1085 N N . SER A 1 145 ? 10.254 6.994 3.083 1.00 97.81 145 SER A N 1
ATOM 1086 C CA . SER A 1 145 ? 10.598 6.818 4.498 1.00 97.81 145 SER A CA 1
ATOM 1087 C C . SER A 1 145 ? 9.670 7.607 5.430 1.00 97.81 145 SER A C 1
ATOM 1089 O O . SER A 1 145 ? 9.225 7.074 6.447 1.00 97.81 145 SER A O 1
ATOM 1091 N N . ILE A 1 146 ? 9.295 8.836 5.053 1.00 97.44 146 ILE A N 1
ATOM 1092 C CA . ILE A 1 146 ? 8.355 9.665 5.821 1.00 97.44 146 ILE A CA 1
ATOM 1093 C C . ILE A 1 146 ? 6.977 8.997 5.865 1.00 97.44 146 ILE A C 1
ATOM 1095 O O . ILE A 1 146 ? 6.350 8.958 6.924 1.00 97.44 146 ILE A O 1
ATOM 1099 N N . ASN A 1 147 ? 6.517 8.442 4.741 1.00 96.81 147 ASN A N 1
ATOM 1100 C CA . ASN A 1 147 ? 5.251 7.717 4.667 1.00 96.81 147 ASN A CA 1
ATOM 1101 C C . ASN A 1 147 ? 5.250 6.474 5.579 1.00 96.81 147 ASN A C 1
ATOM 1103 O O . ASN A 1 147 ? 4.324 6.310 6.376 1.00 96.81 147 ASN A O 1
ATOM 1107 N N . ILE A 1 148 ? 6.319 5.668 5.537 1.00 97.56 148 ILE A N 1
ATOM 1108 C CA . ILE A 1 148 ? 6.487 4.480 6.389 1.00 97.56 148 ILE A CA 1
ATOM 1109 C C . ILE A 1 148 ? 6.461 4.882 7.867 1.00 97.56 148 ILE A C 1
ATOM 1111 O O . ILE A 1 148 ? 5.621 4.408 8.634 1.00 97.56 148 ILE A O 1
ATOM 1115 N N . VAL A 1 149 ? 7.362 5.780 8.276 1.00 97.44 149 VAL A N 1
ATOM 1116 C CA . VAL A 1 149 ? 7.524 6.162 9.686 1.00 97.44 149 VAL A CA 1
ATOM 1117 C C . VAL A 1 149 ? 6.266 6.852 10.207 1.00 97.44 149 VAL A C 1
ATOM 1119 O O . VAL A 1 149 ? 5.755 6.487 11.266 1.00 97.44 149 VAL A O 1
ATOM 1122 N N . GLY A 1 150 ? 5.728 7.816 9.458 1.00 95.94 150 GLY A N 1
ATOM 1123 C CA . GLY A 1 150 ? 4.513 8.536 9.827 1.00 95.94 150 GLY A CA 1
ATOM 1124 C C . GLY A 1 150 ? 3.300 7.611 9.920 1.00 95.94 150 GLY A C 1
ATOM 1125 O O . GLY A 1 150 ? 2.583 7.632 10.921 1.00 95.94 150 GLY A O 1
ATOM 1126 N N . GLY A 1 151 ? 3.100 6.754 8.918 1.00 95.56 151 GLY A N 1
ATOM 1127 C CA . GLY A 1 151 ? 1.982 5.817 8.869 1.00 95.56 151 GLY A CA 1
ATOM 1128 C C . GLY A 1 151 ? 2.007 4.804 10.016 1.00 95.56 151 GLY A C 1
ATOM 1129 O O . GLY A 1 151 ? 0.989 4.605 10.687 1.00 95.56 151 GLY A O 1
ATOM 1130 N N . PHE A 1 152 ? 3.162 4.200 10.311 1.00 96.19 152 PHE A N 1
ATOM 1131 C CA . PHE A 1 152 ? 3.275 3.252 11.425 1.00 96.19 152 PHE A CA 1
ATOM 1132 C C . PHE A 1 152 ? 3.168 3.933 12.793 1.00 96.19 152 PHE A C 1
ATOM 1134 O O . PHE A 1 152 ? 2.522 3.388 13.688 1.00 96.19 152 PHE A O 1
ATOM 1141 N N . LEU A 1 153 ? 3.723 5.137 12.963 1.00 96.81 153 LEU A N 1
ATOM 1142 C CA . LEU A 1 153 ? 3.639 5.877 14.225 1.00 96.81 153 LEU A CA 1
ATOM 1143 C C . LEU A 1 153 ? 2.199 6.295 14.549 1.00 96.81 153 LEU A C 1
ATOM 1145 O O . LEU A 1 153 ? 1.750 6.126 15.685 1.00 96.81 153 LEU A O 1
ATOM 1149 N N . VAL A 1 154 ? 1.458 6.805 13.561 1.00 95.69 154 VAL A N 1
ATOM 1150 C CA . VAL A 1 154 ? 0.043 7.171 13.725 1.00 95.69 154 VAL A CA 1
ATOM 1151 C C . VAL A 1 154 ? -0.797 5.935 14.019 1.00 95.69 154 VAL A C 1
ATOM 1153 O O . VAL A 1 154 ? -1.559 5.935 14.986 1.00 95.69 154 VAL A O 1
ATOM 1156 N N . THR A 1 155 ? -0.595 4.854 13.265 1.00 95.69 155 THR A N 1
ATOM 1157 C CA . THR A 1 155 ? -1.269 3.575 13.518 1.00 95.69 155 THR A CA 1
ATOM 1158 C C . THR A 1 155 ? -1.023 3.092 14.944 1.00 95.69 155 THR A C 1
ATOM 1160 O O . THR A 1 155 ? -1.963 2.738 15.651 1.00 95.69 155 THR A O 1
ATOM 1163 N N . HIS A 1 156 ? 0.233 3.089 15.390 1.00 95.25 156 HIS A N 1
ATOM 1164 C CA . HIS A 1 156 ? 0.596 2.647 16.731 1.00 95.25 156 HIS A CA 1
ATOM 1165 C C . HIS A 1 156 ? -0.107 3.484 17.809 1.00 95.25 156 HIS A C 1
ATOM 1167 O O . HIS A 1 156 ? -0.652 2.930 18.763 1.00 95.25 156 HIS A O 1
ATOM 1173 N N . ARG A 1 157 ? -0.166 4.813 17.633 1.00 95.56 157 ARG A N 1
ATOM 1174 C CA . ARG A 1 157 ? -0.921 5.705 18.527 1.00 95.56 157 ARG A CA 1
ATOM 1175 C C . ARG A 1 157 ? -2.411 5.368 18.545 1.00 95.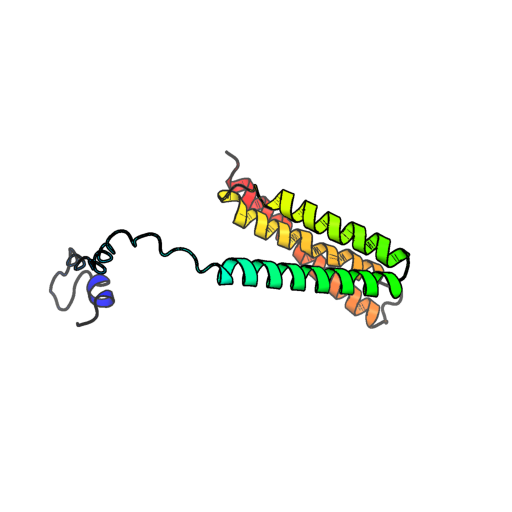56 157 ARG A C 1
ATOM 1177 O O . ARG A 1 157 ? -2.969 5.244 19.628 1.00 95.56 157 ARG A O 1
ATOM 1184 N N . MET A 1 158 ? -3.027 5.167 17.379 1.00 95.44 158 MET A N 1
ATOM 1185 C CA . MET A 1 158 ? -4.445 4.804 17.272 1.00 95.44 158 MET A CA 1
ATOM 1186 C C . MET A 1 158 ? -4.747 3.471 17.964 1.00 95.44 158 MET A C 1
ATOM 1188 O O . MET A 1 158 ? -5.698 3.378 18.731 1.00 95.44 158 MET A O 1
ATOM 1192 N N . LEU A 1 159 ? -3.925 2.443 17.736 1.00 94.06 159 LEU A N 1
ATOM 1193 C CA . LEU A 1 159 ? -4.121 1.123 18.339 1.00 94.06 159 LEU A CA 1
ATOM 1194 C C . LEU A 1 159 ? -3.915 1.132 19.859 1.00 94.06 159 LEU A C 1
ATOM 1196 O O . LEU A 1 159 ? -4.598 0.400 20.571 1.00 94.06 159 LEU A O 1
ATOM 1200 N N . ASN A 1 160 ? -3.022 1.978 20.379 1.00 94.44 160 ASN A N 1
ATOM 1201 C CA . ASN A 1 160 ? -2.828 2.113 21.824 1.00 94.44 160 ASN A CA 1
ATOM 1202 C C . ASN A 1 160 ? -4.044 2.711 22.543 1.00 94.44 160 ASN A C 1
ATOM 1204 O O . ASN A 1 160 ? -4.230 2.418 23.717 1.00 94.44 160 ASN A O 1
ATOM 1208 N N . MET A 1 161 ? -4.906 3.463 21.852 1.00 92.50 161 MET A N 1
ATOM 1209 C CA . MET A 1 161 ? -6.158 3.975 22.430 1.00 92.50 161 MET A CA 1
ATOM 1210 C C . MET A 1 161 ? -7.199 2.874 22.692 1.00 92.50 161 MET A C 1
ATOM 1212 O O . MET A 1 161 ? -8.167 3.111 23.408 1.00 92.50 161 MET A O 1
ATOM 1216 N N . PHE A 1 162 ? -7.010 1.675 22.126 1.00 90.19 162 PHE A N 1
ATOM 1217 C CA . PHE A 1 162 ? -7.873 0.510 22.355 1.00 90.19 162 PHE A CA 1
ATOM 1218 C C . PHE A 1 162 ? -7.350 -0.435 23.444 1.00 90.19 162 PHE A C 1
ATOM 1220 O O . PHE A 1 162 ? -8.039 -1.390 23.806 1.00 90.19 162 PHE A O 1
ATOM 1227 N N . LYS A 1 163 ? -6.137 -0.203 23.960 1.00 84.69 163 LYS A N 1
ATOM 1228 C CA . LYS A 1 163 ? -5.579 -0.979 25.071 1.00 84.69 163 LYS A CA 1
ATOM 1229 C C . LYS A 1 163 ? -6.166 -0.442 26.379 1.00 84.69 163 LYS A C 1
ATOM 1231 O O . LYS A 1 163 ? -6.212 0.769 26.571 1.00 84.69 163 LYS A O 1
ATOM 1236 N N . LYS A 1 164 ? -6.657 -1.345 27.229 1.00 70.38 164 LYS A N 1
ATOM 1237 C CA . LYS A 1 164 ? -7.074 -1.020 28.600 1.00 70.38 164 LYS A CA 1
ATOM 1238 C C . LYS A 1 164 ? -5.865 -0.861 29.507 1.00 70.38 164 LYS A C 1
ATOM 1240 O O . LYS A 1 164 ? -4.880 -1.597 29.271 1.00 70.38 164 LYS A O 1
#

Secondary structure (DSSP, 8-state):
---HHHHHH-SEETTEE--SPPPP-----------------PPPHHHHHHHHHHHHHHHHHHHHHHHHHHHHS-HHHHHHHHHHHHHHHHHHHHHTT--GGGHHHHHHHHHHHHGGGHHHHHHH--S-TT-HHHHHHHHHHHHHHHHHHHHHHHHHHHHHTT--

Radius of gyration: 29.47 Å; Cα contacts (8 Å, |Δi|>4): 74; chains: 1; bounding box: 77×58×55 Å

Foldseek 3Di:
DPDLVVLCVDCDDPRDGCPPPDDPPPPVVVVPPPPPPPPPPPPPPVVVVVVVVVVVVVVVVVVVVVVVCVVPPDPVVVVVVVVVVVVVVVVCVVPVDDDPLCPVLVVLVVQLVVLPCLVVLVVQADPPPVDPSNVVSVVSNVVSVCSNVVSVVVSVVSVVVVPD

Organism: NCBI:txid1076179

InterPro domains:
  IPR024605 NAD(P) transhydrogenase, alpha subunit, C-terminal [PF12769] (80-164)

Nearest PDB structures (foldseek):
  4o93-assembly1_A  TM=9.124E-01  e=3.370E-05  Thermus thermophilus HB27
  4o9p-assembly2_A  TM=9.129E-01  e=3.801E-05  Thermus thermophilus HB27
  4o9t-assembly4_G  TM=9.060E-01  e=9.375E-05  Thermus thermophilus HB27
  4o9u-assembly1_A  TM=9.122E-01  e=2.312E-04  Thermus thermophilus HB27

Mean predicted aligned error: 13.98 Å

Sequence (164 aa):
MNDDIIKRAMVTYSGAVNWPPEPLPVSVSSAKKATAPEKPVAEPKNKALRKTISSALWLAIIGALLYLLGMYAPPVFMGHFTVFVLAVFVGWQVIWNVTHALHTPLMSVTNAISGIIIIGGLLQMTDDIGSTVSVIAFVATLIASINIVGGFLVTHRMLNMFKK

Solvent-accessible surface area (backbone atoms only — not comparable to full-atom values): 9533 Å² total; per-residue (Å²): 136,92,48,75,66,65,59,61,75,34,61,59,59,97,91,42,78,43,67,79,61,80,75,73,79,75,74,68,64,64,68,69,70,76,68,68,81,73,70,81,72,75,74,59,70,63,59,59,52,50,52,51,52,52,50,52,50,51,51,50,52,51,50,51,51,53,50,52,46,64,73,73,51,56,76,69,52,54,54,56,51,51,52,49,56,54,48,51,54,51,53,50,63,65,60,72,75,61,58,80,89,44,52,64,43,46,53,32,42,53,50,17,58,60,22,59,59,27,56,60,16,60,75,49,48,53,93,52,75,84,37,68,59,21,51,51,15,49,53,47,29,52,54,21,48,50,37,30,54,51,20,48,52,52,25,52,56,56,57,55,73,74,58,131